Protein AF-A0A7C4APK2-F1 (afdb_monomer_lite)

Radius of gyration: 27.38 Å; chains: 1; bounding box: 69×58×38 Å

Secondary structure (DSSP, 8-state):
-EE-HHHHHHHHT-SS-GGGHHHHHHHHHHHHHHTT-SEE-HHHHHHHHHHHHHHH-HHHHHHHHHHHTTSSPPP---GGGS--TT--S------TTSS----HHHHHHHHHHHHTT-

Structure (mmCIF, N/CA/C/O backbone):
data_AF-A0A7C4APK2-F1
#
_entry.id   AF-A0A7C4APK2-F1
#
loop_
_atom_site.group_PDB
_atom_site.id
_atom_site.type_symbol
_atom_site.label_atom_id
_atom_site.label_alt_id
_atom_site.label_comp_id
_atom_site.label_asym_id
_atom_site.label_entity_id
_atom_site.label_seq_id
_atom_site.pdbx_PDB_ins_code
_atom_site.Cartn_x
_atom_site.Cartn_y
_atom_site.Cartn_z
_atom_site.occupancy
_atom_site.B_iso_or_equiv
_atom_site.auth_seq_id
_atom_site.auth_comp_id
_atom_site.auth_asym_id
_atom_site.auth_atom_id
_atom_site.pdbx_PDB_model_num
ATOM 1 N N . MET A 1 1 ? -10.366 -8.12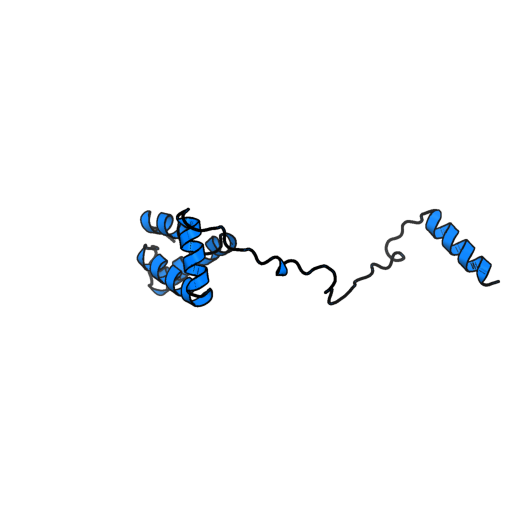3 12.603 1.00 90.19 1 MET A N 1
ATOM 2 C CA . MET A 1 1 ? -10.402 -6.678 12.307 1.00 90.19 1 MET A CA 1
ATOM 3 C C . MET A 1 1 ? -11.480 -6.484 11.262 1.00 90.19 1 MET A C 1
ATOM 5 O O . MET A 1 1 ? -11.471 -7.247 10.303 1.00 90.19 1 MET A O 1
ATOM 9 N N . VAL A 1 2 ? -12.424 -5.572 11.471 1.00 95.75 2 VAL A N 1
ATOM 10 C CA . VAL A 1 2 ? -13.505 -5.296 10.512 1.00 95.75 2 VAL A CA 1
ATOM 11 C C . VAL A 1 2 ? -13.007 -4.266 9.497 1.00 95.75 2 VAL A C 1
ATOM 13 O O . VAL A 1 2 ? -12.226 -3.387 9.852 1.00 95.75 2 VAL A O 1
ATOM 16 N N . TRP A 1 3 ? -13.405 -4.391 8.237 1.00 97.12 3 TRP A N 1
ATOM 17 C CA . TRP A 1 3 ? -13.035 -3.461 7.172 1.00 97.12 3 TRP A CA 1
ATOM 18 C C . TRP A 1 3 ? -14.285 -2.816 6.596 1.00 97.12 3 TRP A C 1
ATOM 20 O O . TRP A 1 3 ? -15.299 -3.488 6.400 1.00 97.12 3 TRP A O 1
ATOM 30 N N . ASP A 1 4 ? -14.201 -1.519 6.336 1.00 96.69 4 ASP A N 1
ATOM 31 C CA . ASP A 1 4 ? -15.265 -0.800 5.650 1.00 96.69 4 ASP A CA 1
ATOM 32 C C . ASP A 1 4 ? -15.199 -1.099 4.156 1.00 96.69 4 ASP A C 1
ATOM 34 O O . ASP A 1 4 ? -14.114 -1.276 3.601 1.00 96.69 4 ASP A O 1
ATOM 38 N N . THR A 1 5 ? -16.351 -1.152 3.488 1.00 94.50 5 THR A N 1
ATOM 39 C CA . THR A 1 5 ? -16.411 -1.465 2.053 1.00 94.50 5 THR A CA 1
ATOM 40 C C . THR A 1 5 ? -15.574 -0.482 1.228 1.00 94.50 5 THR A C 1
ATOM 42 O O . THR A 1 5 ? -14.833 -0.892 0.341 1.00 94.50 5 THR A O 1
ATOM 45 N N . ASP A 1 6 ? -15.598 0.804 1.585 1.00 94.31 6 ASP A N 1
ATOM 46 C CA . ASP A 1 6 ? -14.784 1.838 0.942 1.00 94.31 6 ASP A CA 1
ATOM 47 C C . ASP A 1 6 ? -13.279 1.698 1.249 1.00 94.31 6 ASP A C 1
ATOM 49 O O . ASP A 1 6 ? -12.440 2.069 0.427 1.00 94.31 6 ASP A O 1
ATOM 53 N N . ALA A 1 7 ? -12.916 1.141 2.407 1.00 94.94 7 ALA A N 1
ATOM 54 C CA . ALA A 1 7 ? -11.536 0.833 2.768 1.00 94.94 7 ALA A CA 1
ATOM 55 C C . ALA A 1 7 ? -10.994 -0.378 1.992 1.00 94.94 7 ALA A C 1
ATOM 57 O O . ALA A 1 7 ? -9.821 -0.383 1.616 1.00 94.94 7 ALA A O 1
ATOM 58 N N . GLU A 1 8 ? -11.827 -1.388 1.726 1.00 94.81 8 GLU A N 1
ATOM 59 C CA . GLU A 1 8 ? -11.445 -2.535 0.892 1.00 94.81 8 GLU A CA 1
ATOM 60 C C . GLU A 1 8 ? -11.218 -2.125 -0.566 1.00 94.81 8 GLU A C 1
ATOM 62 O O . GLU A 1 8 ? -10.197 -2.483 -1.156 1.00 94.81 8 GLU A O 1
ATOM 67 N N . GLU A 1 9 ? -12.112 -1.305 -1.121 1.00 93.94 9 GLU A N 1
ATOM 68 C CA . GLU A 1 9 ? -11.950 -0.737 -2.462 1.00 93.94 9 GLU A CA 1
ATOM 69 C C . GLU A 1 9 ? -10.690 0.138 -2.556 1.00 93.94 9 GLU A C 1
ATOM 71 O O . GLU A 1 9 ? -9.917 0.028 -3.511 1.00 93.94 9 GLU A O 1
ATOM 76 N N . ALA A 1 10 ? -10.432 0.965 -1.537 1.00 93.56 10 ALA A N 1
ATOM 77 C CA . ALA A 1 10 ? -9.238 1.804 -1.482 1.00 93.56 10 ALA A CA 1
ATOM 78 C C . ALA A 1 10 ? -7.938 0.990 -1.369 1.00 93.56 10 ALA A C 1
ATOM 80 O O . ALA A 1 10 ? -6.925 1.378 -1.949 1.00 93.56 10 ALA A O 1
ATOM 81 N N . LEU A 1 11 ? -7.948 -0.144 -0.658 1.00 94.06 11 LEU A N 1
ATOM 82 C CA . LEU A 1 11 ? -6.787 -1.033 -0.561 1.00 94.06 11 LEU A CA 1
ATOM 83 C C . LEU A 1 11 ? -6.407 -1.616 -1.927 1.00 94.06 11 LEU A C 1
ATOM 85 O O . LEU A 1 11 ? -5.223 -1.677 -2.253 1.00 94.06 11 LEU A O 1
ATOM 89 N N . ALA A 1 12 ? -7.396 -2.011 -2.733 1.00 91.00 12 ALA A N 1
ATOM 90 C CA . ALA A 1 12 ? -7.155 -2.564 -4.064 1.00 91.00 12 ALA A CA 1
ATOM 91 C C . ALA A 1 12 ? -6.486 -1.550 -5.011 1.00 91.00 12 ALA A C 1
ATOM 93 O O . ALA A 1 12 ? -5.716 -1.945 -5.884 1.00 91.00 12 ALA A O 1
ATOM 94 N N . GLN A 1 13 ? -6.747 -0.254 -4.809 1.00 91.50 13 GLN A N 1
ATOM 95 C CA . GLN A 1 13 ? -6.213 0.848 -5.617 1.00 91.50 13 GLN A CA 1
ATOM 96 C C . GLN A 1 13 ? -4.972 1.518 -5.015 1.00 91.50 13 GLN A C 1
ATOM 98 O O . GLN A 1 13 ? -4.490 2.522 -5.545 1.00 91.50 13 GLN A O 1
ATOM 103 N N . LEU A 1 14 ? -4.451 1.001 -3.902 1.00 93.06 14 LEU A N 1
ATOM 104 C CA . LEU A 1 14 ? -3.306 1.600 -3.232 1.00 93.06 14 LEU A CA 1
ATOM 105 C C . LEU A 1 14 ? -2.076 1.540 -4.166 1.00 93.06 14 LEU A C 1
ATOM 107 O O . LE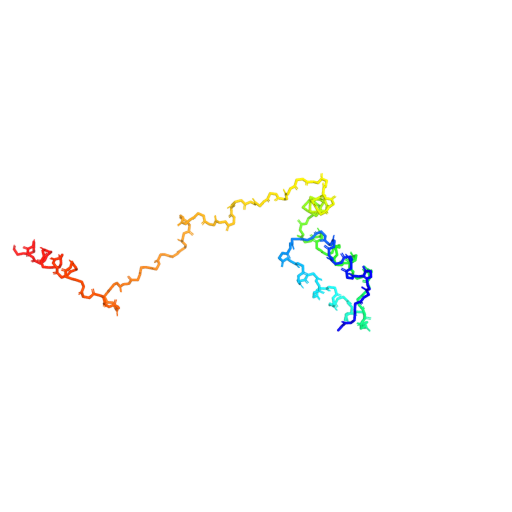U A 1 14 ? -1.767 0.453 -4.665 1.00 93.06 14 LEU A O 1
ATOM 111 N N . PRO A 1 15 ? -1.353 2.656 -4.407 1.00 90.69 15 PRO A N 1
ATOM 112 C CA . PRO A 1 15 ? -0.229 2.706 -5.346 1.00 90.69 15 PRO A CA 1
ATOM 113 C C . PRO A 1 15 ? 1.034 2.069 -4.754 1.00 90.69 15 PRO A C 1
ATOM 115 O O . PRO A 1 15 ? 2.037 2.735 -4.511 1.00 90.69 15 PRO A O 1
ATOM 118 N N . VAL A 1 16 ? 0.969 0.762 -4.512 1.00 89.69 16 VAL A N 1
ATOM 119 C CA . VAL A 1 16 ? 2.060 -0.091 -4.033 1.00 89.69 16 VAL A CA 1
ATOM 120 C C . VAL A 1 16 ? 2.271 -1.263 -4.989 1.00 89.69 16 VAL A C 1
ATOM 122 O O . VAL A 1 16 ? 1.329 -1.692 -5.658 1.00 89.69 16 VAL A O 1
ATOM 125 N N . PRO A 1 17 ? 3.486 -1.833 -5.043 1.00 85.81 17 PRO A N 1
ATOM 126 C CA . PRO A 1 17 ? 3.719 -3.081 -5.754 1.00 85.81 17 PRO A CA 1
ATOM 127 C C . PRO A 1 17 ? 2.771 -4.186 -5.271 1.00 85.81 17 PRO A C 1
ATOM 129 O O . PRO A 1 17 ? 2.507 -4.302 -4.074 1.00 85.81 17 PRO A O 1
ATOM 132 N N . LEU A 1 18 ? 2.307 -5.048 -6.182 1.00 84.00 18 LEU A N 1
ATOM 133 C CA . LEU A 1 18 ? 1.344 -6.117 -5.867 1.00 84.00 18 LEU A CA 1
ATOM 134 C C . LEU A 1 18 ? 1.825 -7.047 -4.742 1.00 84.00 18 LEU A C 1
ATOM 136 O O . LEU A 1 18 ? 1.051 -7.409 -3.859 1.00 84.00 18 LEU A O 1
ATOM 140 N N . ILE A 1 19 ? 3.124 -7.359 -4.718 1.00 85.56 19 ILE A N 1
ATOM 141 C CA . ILE A 1 19 ? 3.765 -8.170 -3.669 1.00 85.56 19 ILE A CA 1
ATOM 142 C C . ILE A 1 19 ? 3.637 -7.503 -2.287 1.00 85.56 19 ILE A C 1
ATOM 144 O O . ILE A 1 19 ? 3.606 -8.179 -1.260 1.00 85.56 19 ILE A O 1
ATOM 148 N N . MET A 1 20 ? 3.527 -6.173 -2.246 1.00 87.56 20 MET A N 1
ATOM 149 C CA . MET A 1 20 ? 3.420 -5.397 -1.014 1.00 87.56 20 MET A CA 1
ATOM 150 C C . MET A 1 20 ? 1.980 -5.226 -0.510 1.00 87.56 20 MET A C 1
ATOM 152 O O . MET A 1 20 ? 1.808 -4.818 0.639 1.00 87.56 20 MET A O 1
ATOM 156 N N . GLN A 1 21 ? 0.944 -5.559 -1.292 1.00 89.31 21 GLN A N 1
ATOM 157 C CA . GLN A 1 21 ? -0.451 -5.374 -0.864 1.00 89.31 21 GLN A CA 1
ATOM 158 C C . GLN A 1 21 ? -0.813 -6.085 0.456 1.00 89.31 21 GLN A C 1
ATOM 160 O O . GLN A 1 21 ? -1.428 -5.443 1.314 1.00 89.31 21 GLN A O 1
ATOM 165 N N . PRO A 1 22 ? -0.407 -7.349 0.706 1.00 93.31 22 PRO A N 1
ATOM 166 C CA . PRO A 1 22 ? -0.667 -7.998 1.993 1.00 93.31 22 PRO A CA 1
ATOM 167 C C . PRO A 1 22 ? -0.036 -7.246 3.172 1.00 93.31 22 PRO A C 1
ATOM 169 O O . PRO A 1 22 ? -0.636 -7.133 4.242 1.00 93.31 22 PRO A O 1
ATOM 172 N N . TYR A 1 23 ? 1.151 -6.671 2.970 1.00 94.75 23 TYR A N 1
ATOM 173 C CA . TYR A 1 23 ? 1.837 -5.874 3.986 1.00 94.75 23 TYR A CA 1
ATOM 174 C C . TYR A 1 23 ? 1.139 -4.534 4.220 1.00 94.75 23 TYR A C 1
ATOM 176 O O . TYR A 1 23 ? 0.976 -4.127 5.371 1.00 94.75 23 TYR A O 1
ATOM 184 N N . ALA A 1 24 ? 0.661 -3.886 3.155 1.00 94.81 24 ALA A N 1
ATOM 185 C CA . ALA A 1 24 ? -0.118 -2.659 3.261 1.00 94.81 24 ALA A CA 1
ATOM 186 C C . ALA A 1 24 ? -1.423 -2.888 4.038 1.00 94.81 24 ALA A C 1
ATOM 188 O O . ALA A 1 24 ? -1.775 -2.081 4.900 1.00 94.81 24 ALA A O 1
ATOM 189 N N . ARG A 1 25 ? -2.084 -4.037 3.831 1.00 96.62 25 ARG A N 1
ATOM 190 C CA . ARG A 1 25 ? -3.246 -4.452 4.630 1.00 96.62 25 ARG A CA 1
ATOM 191 C C . ARG A 1 25 ? -2.899 -4.542 6.117 1.00 96.62 25 ARG A C 1
ATOM 193 O O . ARG A 1 25 ? -3.569 -3.928 6.941 1.00 96.62 25 ARG A O 1
ATOM 200 N N . ILE A 1 26 ? -1.828 -5.259 6.465 1.00 97.00 26 ILE A N 1
ATOM 201 C CA . ILE A 1 26 ? -1.370 -5.402 7.860 1.00 97.00 26 ILE A CA 1
ATOM 202 C C . ILE A 1 26 ? -1.027 -4.036 8.471 1.00 97.00 26 ILE A C 1
ATOM 204 O O . ILE A 1 26 ? -1.311 -3.793 9.647 1.00 97.00 26 ILE A O 1
ATOM 208 N N . TYR A 1 27 ? -0.433 -3.132 7.691 1.00 97.12 27 TYR A N 1
ATOM 209 C CA . TYR A 1 27 ? -0.096 -1.788 8.146 1.00 97.12 27 TYR A CA 1
ATOM 210 C C . TYR A 1 27 ? -1.343 -0.939 8.433 1.00 97.12 27 TYR A C 1
ATOM 212 O O . TYR A 1 27 ? -1.415 -0.310 9.489 1.00 97.12 27 TYR A O 1
ATOM 220 N N . ALA A 1 28 ? -2.363 -0.992 7.575 1.00 97.31 28 ALA A N 1
ATOM 221 C CA . ALA A 1 28 ? -3.647 -0.339 7.829 1.00 97.31 28 ALA A CA 1
ATOM 222 C C . ALA A 1 28 ? -4.312 -0.874 9.113 1.00 97.31 28 ALA A C 1
ATOM 224 O O . ALA A 1 28 ? -4.763 -0.100 9.959 1.00 97.31 28 ALA A O 1
ATOM 225 N N . GLU A 1 29 ? -4.275 -2.191 9.340 1.00 97.75 29 GLU A N 1
ATOM 226 C CA . GLU A 1 29 ? -4.749 -2.773 10.602 1.00 97.75 29 GLU A CA 1
ATOM 227 C C . GLU A 1 29 ? -3.916 -2.328 11.808 1.00 97.75 29 GLU A C 1
ATOM 229 O O . GLU A 1 29 ? -4.451 -2.146 12.902 1.00 97.75 29 GLU A O 1
ATOM 234 N N . LYS A 1 30 ? -2.601 -2.143 11.642 1.00 97.38 30 LYS A N 1
ATOM 235 C CA . LYS A 1 30 ? -1.727 -1.610 12.694 1.00 97.38 30 LYS A CA 1
ATOM 236 C C . LYS A 1 30 ? -2.135 -0.185 13.074 1.00 97.38 30 LYS A C 1
ATOM 238 O O . LYS A 1 30 ? -2.177 0.114 14.267 1.00 97.38 30 LYS A O 1
ATOM 243 N N . ILE A 1 31 ? -2.473 0.664 12.101 1.00 97.06 31 ILE A N 1
ATOM 244 C CA . ILE A 1 31 ? -2.997 2.016 12.353 1.00 97.06 31 ILE A CA 1
ATOM 245 C C . ILE A 1 31 ? -4.323 1.937 13.121 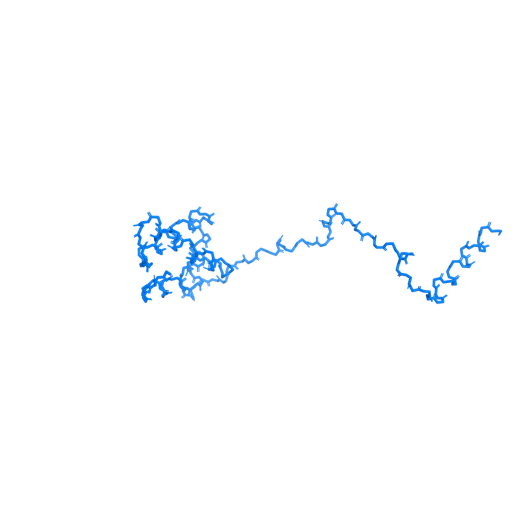1.00 97.06 31 ILE A C 1
ATOM 247 O O . ILE A 1 31 ? -4.474 2.624 14.134 1.00 97.06 31 ILE A O 1
ATOM 251 N N . ALA A 1 32 ? -5.245 1.059 12.712 1.00 97.44 32 ALA A N 1
ATOM 252 C CA . ALA A 1 32 ? -6.519 0.854 13.409 1.00 97.44 32 ALA A CA 1
ATOM 253 C C . ALA A 1 32 ? -6.308 0.463 14.880 1.00 97.44 32 ALA A C 1
ATOM 255 O O . ALA A 1 32 ? -6.837 1.111 15.787 1.00 97.44 32 ALA A O 1
ATOM 256 N N . ARG A 1 33 ? -5.435 -0.524 15.133 1.00 97.31 33 ARG A N 1
ATOM 257 C CA . ARG A 1 33 ? -5.068 -0.961 16.492 1.00 97.31 33 ARG A CA 1
ATOM 258 C C . ARG A 1 33 ? -4.435 0.166 17.304 1.00 97.31 33 ARG A C 1
ATOM 260 O O . ARG A 1 33 ? -4.779 0.335 18.470 1.00 97.31 33 ARG A O 1
ATOM 267 N N . HIS A 1 34 ? -3.550 0.960 16.699 1.00 96.75 34 HIS A N 1
ATOM 268 C CA . HIS A 1 34 ? -2.931 2.112 17.361 1.00 96.75 34 HIS A CA 1
ATOM 269 C C . HIS A 1 34 ? -3.972 3.164 17.778 1.00 96.75 34 HIS A C 1
ATOM 271 O O . HIS A 1 34 ? -3.855 3.779 18.835 1.00 96.75 34 HIS A O 1
ATOM 277 N N . ARG A 1 35 ? -5.038 3.319 16.988 1.00 95.69 35 ARG A N 1
ATOM 278 C CA . ARG A 1 35 ? -6.186 4.187 17.289 1.00 95.69 35 ARG A CA 1
ATOM 279 C C . ARG A 1 35 ? -7.215 3.553 18.223 1.00 95.69 35 ARG A C 1
ATOM 281 O O . ARG A 1 35 ? -8.234 4.179 18.496 1.00 95.69 35 ARG A O 1
ATOM 288 N N . LYS A 1 36 ? -6.964 2.336 18.721 1.00 96.69 36 LYS A N 1
ATOM 289 C CA . LYS A 1 36 ? -7.916 1.539 19.512 1.00 96.69 36 LYS A CA 1
ATOM 290 C C . LYS A 1 36 ? -9.253 1.327 18.786 1.00 96.69 36 LYS A C 1
ATOM 292 O O . LYS A 1 36 ? -10.292 1.227 19.429 1.00 96.69 36 LYS A O 1
ATOM 297 N N . SER A 1 37 ? -9.213 1.271 17.457 1.00 95.56 37 SER A N 1
ATOM 298 C CA . SER A 1 37 ? -10.362 0.955 16.616 1.00 95.56 37 SER A CA 1
ATOM 299 C C . SER A 1 37 ? -10.301 -0.504 16.171 1.00 95.56 37 SER A C 1
ATOM 301 O O . SER A 1 37 ? -9.229 -1.048 15.897 1.00 95.56 37 SER A O 1
ATOM 303 N N . ASP A 1 38 ? -11.465 -1.137 16.110 1.00 95.62 38 ASP A N 1
ATOM 304 C CA . ASP A 1 38 ? -11.689 -2.478 15.576 1.00 95.62 38 ASP A CA 1
ATOM 305 C C . ASP A 1 38 ? -12.108 -2.471 14.093 1.00 95.62 38 ASP A C 1
ATOM 307 O O . ASP A 1 38 ? -12.264 -3.546 13.498 1.00 95.62 38 ASP A O 1
ATOM 311 N N . ARG A 1 39 ? -12.246 -1.274 13.501 1.00 97.12 39 ARG A N 1
ATOM 312 C CA . ARG A 1 39 ? -12.567 -1.035 12.092 1.00 97.12 39 ARG A CA 1
ATOM 313 C C . ARG A 1 39 ? -11.434 -0.320 11.368 1.00 97.12 39 ARG A C 1
ATOM 315 O O . ARG A 1 39 ? -10.880 0.659 11.862 1.00 97.12 39 ARG A O 1
ATOM 322 N N . VAL A 1 40 ? -11.130 -0.789 10.164 1.00 97.25 40 VAL A N 1
ATOM 323 C CA . VAL A 1 40 ? -10.270 -0.083 9.214 1.00 97.25 40 VAL A CA 1
ATOM 324 C C . VAL A 1 40 ? -11.145 0.796 8.333 1.00 97.25 40 VAL A C 1
ATOM 326 O O . VAL A 1 40 ? -11.994 0.292 7.600 1.00 97.25 40 VAL A O 1
ATOM 329 N N . THR A 1 41 ? -10.914 2.103 8.407 1.00 97.19 41 THR A N 1
ATOM 330 C CA . THR A 1 41 ? -11.618 3.114 7.611 1.00 97.19 41 THR A CA 1
ATOM 331 C C . THR A 1 41 ? -10.738 3.606 6.469 1.00 97.19 41 THR A C 1
ATOM 333 O O . THR A 1 41 ? -9.508 3.494 6.516 1.00 97.19 41 THR A O 1
ATOM 336 N N . ARG A 1 42 ? -11.344 4.240 5.461 1.00 96.00 42 ARG A N 1
ATOM 337 C CA . ARG A 1 42 ? -10.617 4.851 4.339 1.00 96.00 42 ARG A CA 1
ATOM 338 C C . ARG A 1 42 ? -9.528 5.841 4.767 1.00 96.00 42 ARG A C 1
ATOM 340 O O . ARG A 1 42 ? -8.487 5.919 4.122 1.00 96.00 42 ARG A O 1
ATOM 347 N N . GLU A 1 43 ? -9.713 6.562 5.870 1.00 96.12 43 GLU A N 1
ATOM 348 C CA . GLU A 1 43 ? -8.696 7.481 6.404 1.00 96.12 43 GLU A CA 1
ATOM 349 C C . GLU A 1 43 ? -7.387 6.761 6.762 1.00 96.12 43 GLU A C 1
ATOM 351 O O . GLU A 1 43 ? -6.294 7.265 6.501 1.00 96.12 43 GLU A O 1
ATOM 356 N N . MET A 1 44 ? -7.483 5.544 7.297 1.00 96.88 44 MET A N 1
ATOM 357 C CA . MET A 1 44 ? -6.312 4.733 7.638 1.00 96.88 44 MET A CA 1
ATOM 358 C C . MET A 1 44 ? -5.583 4.239 6.383 1.00 96.88 44 MET A C 1
ATOM 360 O O . MET A 1 44 ? -4.363 4.065 6.404 1.00 96.88 44 MET A O 1
ATOM 364 N N . LEU A 1 45 ? -6.300 4.069 5.267 1.00 96.31 45 LEU A N 1
ATOM 365 C CA . LEU A 1 45 ? -5.700 3.769 3.966 1.00 96.31 45 LEU A CA 1
ATOM 366 C C . LEU A 1 45 ? -4.979 4.993 3.396 1.00 96.31 45 LEU A C 1
ATOM 368 O O . LEU A 1 45 ? -3.882 4.839 2.872 1.00 96.31 45 LEU A O 1
ATOM 372 N N . VAL A 1 46 ? -5.513 6.204 3.578 1.00 95.19 46 VAL A N 1
ATOM 373 C CA . VAL A 1 46 ? -4.819 7.451 3.196 1.00 95.19 46 VAL A CA 1
ATOM 374 C C . VAL A 1 46 ? -3.503 7.609 3.966 1.00 95.19 46 VAL A C 1
ATOM 376 O O . VAL A 1 46 ? -2.490 8.036 3.413 1.00 95.19 46 VAL A O 1
ATOM 379 N N . GLU A 1 47 ? -3.481 7.247 5.246 1.00 96.06 47 GLU A N 1
ATOM 380 C CA . GLU A 1 47 ? -2.244 7.229 6.039 1.00 96.06 47 GLU A CA 1
ATOM 381 C C . GLU A 1 47 ? -1.278 6.132 5.613 1.00 96.06 47 GLU A C 1
ATOM 383 O O . GLU A 1 47 ? -0.070 6.368 5.550 1.00 96.06 47 GLU A O 1
ATOM 388 N N . THR A 1 48 ? -1.805 4.959 5.270 1.00 95.44 48 THR A N 1
ATOM 389 C CA . THR A 1 48 ? -1.010 3.870 4.702 1.00 95.44 48 THR A CA 1
ATOM 390 C C . THR A 1 48 ? -0.355 4.323 3.398 1.00 95.44 48 THR A C 1
ATOM 392 O O . THR A 1 48 ? 0.858 4.212 3.256 1.00 95.44 48 THR A O 1
ATOM 395 N N . GLU A 1 49 ? -1.114 4.926 2.482 1.00 94.25 49 GLU A N 1
ATOM 396 C CA . GLU A 1 49 ? -0.598 5.464 1.221 1.00 94.25 49 GLU A CA 1
ATOM 397 C C . GLU A 1 49 ? 0.512 6.491 1.460 1.00 94.25 49 GLU A C 1
ATOM 399 O O . GLU A 1 49 ? 1.567 6.396 0.840 1.00 94.25 49 GLU A O 1
ATOM 404 N N . LYS A 1 50 ? 0.331 7.431 2.397 1.00 94.56 50 LYS A N 1
ATOM 405 C CA . LYS A 1 50 ? 1.371 8.415 2.744 1.00 94.56 50 LYS A CA 1
ATOM 406 C C . LYS A 1 50 ? 2.653 7.754 3.249 1.00 94.56 50 LYS A C 1
ATOM 408 O O . LYS A 1 50 ? 3.739 8.154 2.833 1.00 94.56 50 LYS A O 1
ATOM 413 N N . ALA A 1 51 ? 2.539 6.750 4.118 1.00 93.88 51 ALA A N 1
ATOM 414 C CA . ALA A 1 51 ? 3.693 6.030 4.647 1.00 93.88 51 ALA A CA 1
ATOM 415 C C . ALA A 1 51 ? 4.456 5.291 3.536 1.00 93.88 51 ALA A C 1
ATOM 417 O O . ALA A 1 51 ? 5.681 5.374 3.456 1.00 93.88 51 ALA A O 1
ATOM 418 N N . TYR A 1 52 ? 3.733 4.622 2.636 1.00 91.75 52 TYR A N 1
ATOM 419 C CA . TYR A 1 52 ? 4.334 3.929 1.499 1.00 91.75 52 TYR A CA 1
ATOM 420 C C . TYR A 1 52 ? 4.911 4.895 0.460 1.00 91.75 52 TYR A C 1
ATOM 422 O O . TYR A 1 52 ? 5.990 4.639 -0.068 1.00 91.75 52 TYR A O 1
ATOM 430 N N . ALA A 1 53 ? 4.264 6.036 0.222 1.00 90.69 53 ALA A N 1
ATOM 431 C CA . ALA A 1 53 ? 4.782 7.078 -0.657 1.00 90.69 53 ALA A CA 1
ATOM 432 C C . ALA A 1 53 ? 6.090 7.679 -0.125 1.00 90.69 53 ALA A C 1
ATOM 434 O O . ALA A 1 53 ? 7.013 7.948 -0.893 1.00 90.69 53 ALA A O 1
ATOM 435 N N . GLN A 1 54 ? 6.194 7.854 1.195 1.00 91.38 54 GLN A N 1
ATOM 436 C CA . GLN A 1 54 ? 7.431 8.281 1.843 1.00 91.38 54 GLN A CA 1
ATOM 437 C C . GLN A 1 54 ? 8.527 7.211 1.744 1.00 91.38 54 GLN A C 1
ATOM 439 O O . GLN A 1 54 ? 9.691 7.554 1.558 1.00 91.38 54 GLN A O 1
ATOM 444 N N . PHE A 1 55 ? 8.162 5.931 1.849 1.00 88.12 55 PHE A N 1
ATOM 445 C CA . PHE A 1 55 ? 9.098 4.811 1.758 1.00 88.12 55 PHE A CA 1
ATOM 446 C C . PHE A 1 55 ? 9.647 4.597 0.338 1.00 88.12 55 PHE A C 1
ATOM 448 O O . PHE A 1 55 ? 10.850 4.439 0.167 1.00 88.12 55 PHE A O 1
ATOM 455 N N . MET A 1 56 ? 8.782 4.602 -0.680 1.00 87.50 56 MET A N 1
ATOM 456 C CA . MET A 1 56 ? 9.162 4.327 -2.076 1.00 87.50 56 MET A CA 1
ATOM 457 C C . MET A 1 56 ? 9.640 5.569 -2.833 1.00 87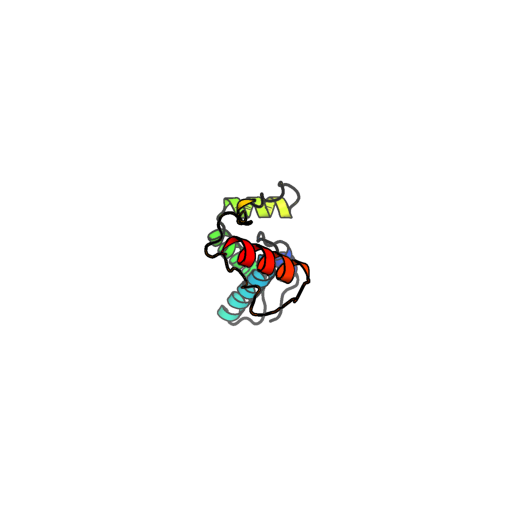.50 56 MET A C 1
ATOM 459 O O . MET A 1 56 ? 10.271 5.456 -3.882 1.00 87.50 56 MET A O 1
ATOM 463 N N . GLY A 1 57 ? 9.310 6.757 -2.331 1.00 87.75 57 GLY A N 1
ATOM 464 C CA . GLY A 1 57 ? 9.529 8.017 -3.022 1.00 87.75 57 GLY A CA 1
ATOM 465 C C . GLY A 1 57 ? 8.348 8.424 -3.906 1.00 87.75 57 GLY A C 1
ATOM 466 O O . GLY A 1 57 ? 7.576 7.609 -4.426 1.00 87.75 57 GLY A O 1
ATOM 467 N N . ARG A 1 58 ? 8.212 9.741 -4.083 1.00 85.69 58 ARG A N 1
ATOM 468 C CA . ARG A 1 58 ? 7.082 10.363 -4.781 1.00 85.69 58 ARG A CA 1
ATOM 469 C C . ARG A 1 58 ? 6.984 9.938 -6.246 1.00 85.69 58 ARG A C 1
ATOM 471 O O . ARG A 1 58 ? 5.897 9.600 -6.698 1.00 85.69 58 ARG A O 1
ATOM 478 N N . GLU A 1 59 ? 8.110 9.905 -6.952 1.00 85.31 59 GLU A N 1
ATOM 479 C CA . GLU A 1 59 ? 8.161 9.580 -8.381 1.00 85.31 59 GLU A CA 1
ATOM 480 C C . GLU A 1 59 ? 7.636 8.165 -8.672 1.00 85.31 59 GLU A C 1
ATOM 482 O O . GLU A 1 59 ? 6.722 7.989 -9.476 1.00 85.31 59 GLU A O 1
ATOM 487 N N . LYS A 1 60 ? 8.146 7.152 -7.961 1.00 83.69 60 LYS A N 1
ATOM 488 C CA . LYS A 1 60 ? 7.716 5.754 -8.128 1.00 83.69 60 LYS A CA 1
ATOM 489 C C . LYS A 1 60 ? 6.250 5.554 -7.743 1.00 83.69 60 LYS A C 1
ATOM 491 O O . LYS A 1 60 ? 5.533 4.804 -8.402 1.00 83.69 60 LYS A O 1
ATOM 496 N N . THR A 1 61 ? 5.784 6.265 -6.719 1.00 87.19 61 THR A N 1
ATOM 497 C CA . THR A 1 61 ? 4.374 6.235 -6.304 1.00 87.19 61 THR A CA 1
ATOM 498 C C . THR A 1 61 ? 3.458 6.825 -7.379 1.00 87.19 61 THR A C 1
ATOM 500 O O . THR A 1 61 ? 2.395 6.275 -7.657 1.00 87.19 61 THR A O 1
ATOM 503 N N . GLU A 1 62 ? 3.861 7.926 -8.018 1.00 87.69 62 GLU A N 1
ATOM 504 C CA . GLU A 1 62 ? 3.114 8.537 -9.124 1.00 87.69 62 GLU A CA 1
ATOM 505 C C . GLU A 1 62 ? 3.102 7.636 -10.371 1.00 87.69 62 GLU A C 1
ATOM 507 O O . GLU A 1 62 ? 2.045 7.475 -10.983 1.00 87.69 62 GLU A O 1
ATOM 512 N N . GLN A 1 63 ? 4.219 6.971 -10.693 1.00 85.94 63 GLN A N 1
ATOM 513 C CA . GLN A 1 63 ? 4.284 5.966 -11.765 1.00 85.94 63 GLN A CA 1
ATOM 514 C C . GLN A 1 63 ? 3.325 4.794 -11.505 1.00 85.94 63 GLN A C 1
ATOM 516 O O . GLN A 1 63 ? 2.541 4.431 -12.382 1.00 85.94 63 GLN A O 1
ATOM 521 N N . LEU A 1 64 ? 3.324 4.239 -10.287 1.00 86.75 64 LEU A N 1
ATOM 522 C CA . LEU A 1 64 ? 2.400 3.170 -9.890 1.00 86.75 64 LEU A CA 1
ATOM 523 C C . LEU A 1 64 ? 0.940 3.622 -9.950 1.00 86.75 64 LEU A C 1
ATOM 525 O O . LEU A 1 64 ? 0.085 2.875 -10.420 1.00 86.75 64 LEU A O 1
ATOM 529 N N . ARG A 1 65 ? 0.647 4.856 -9.527 1.00 87.88 65 ARG A N 1
ATOM 530 C CA . ARG A 1 65 ? -0.704 5.423 -9.611 1.00 87.88 65 ARG A CA 1
ATOM 531 C C . ARG A 1 65 ? -1.172 5.550 -11.064 1.00 87.88 65 ARG A C 1
ATOM 533 O O . ARG A 1 65 ? -2.309 5.194 -11.361 1.00 87.88 65 ARG A O 1
ATOM 540 N N . ALA A 1 66 ? -0.309 6.018 -11.965 1.00 86.00 66 ALA A N 1
ATOM 541 C CA . ALA A 1 66 ? -0.621 6.116 -13.391 1.00 86.00 66 ALA A CA 1
ATOM 542 C C . ALA A 1 66 ? -0.839 4.733 -14.027 1.00 86.00 66 ALA A C 1
ATOM 544 O O . ALA A 1 66 ? -1.762 4.552 -14.821 1.00 86.00 66 ALA A O 1
ATOM 545 N N . PHE A 1 67 ? -0.035 3.742 -13.639 1.00 85.25 67 PHE A N 1
ATOM 546 C CA . PHE A 1 67 ? -0.196 2.363 -14.091 1.00 85.25 67 PHE A CA 1
ATOM 547 C C . PHE A 1 67 ? -1.529 1.751 -13.635 1.00 85.25 67 PHE A C 1
ATOM 549 O O . PHE A 1 67 ? -2.269 1.220 -14.460 1.00 85.25 67 PHE A O 1
ATOM 556 N N . LEU A 1 68 ? -1.883 1.884 -12.351 1.00 84.38 68 LEU A N 1
ATOM 557 C CA . LEU A 1 68 ? -3.163 1.396 -11.817 1.00 84.38 68 LEU A CA 1
ATOM 558 C C . LEU A 1 68 ? -4.376 2.093 -12.455 1.00 84.38 68 LEU A C 1
ATOM 560 O O . LEU A 1 68 ? -5.423 1.474 -12.618 1.00 84.38 68 LEU A O 1
ATOM 564 N N . ALA A 1 69 ? -4.232 3.361 -12.849 1.00 85.50 69 ALA A N 1
ATOM 565 C CA . ALA A 1 69 ? -5.257 4.110 -13.575 1.00 85.50 69 ALA A CA 1
ATOM 566 C C . ALA A 1 69 ? -5.329 3.773 -15.080 1.00 85.50 69 ALA A C 1
ATOM 568 O O . ALA A 1 69 ? -6.185 4.313 -15.781 1.00 85.50 69 ALA A O 1
ATOM 569 N N . GLY A 1 70 ? -4.435 2.922 -15.597 1.00 83.00 70 GLY A N 1
ATOM 570 C CA . GLY A 1 70 ? -4.368 2.561 -17.016 1.00 83.00 70 GLY A CA 1
ATOM 571 C C . GLY A 1 70 ? -3.850 3.674 -17.936 1.00 83.00 70 GLY A C 1
ATOM 572 O O . GLY A 1 70 ? -4.005 3.579 -19.150 1.00 83.00 70 GLY A O 1
ATOM 573 N N . THR A 1 71 ? -3.256 4.735 -17.382 1.00 80.06 71 THR A N 1
ATOM 574 C CA . THR A 1 71 ? -2.758 5.902 -18.134 1.00 80.06 71 THR A CA 1
ATOM 575 C C . THR A 1 71 ? -1.236 5.944 -18.256 1.00 80.06 71 THR A C 1
ATOM 577 O O . THR A 1 71 ? -0.712 6.703 -19.071 1.00 80.06 71 THR A O 1
ATOM 580 N N . GLY A 1 72 ? -0.520 5.145 -17.461 1.00 73.31 72 GLY A N 1
ATOM 581 C CA . GLY A 1 72 ? 0.939 5.081 -17.437 1.00 73.31 72 GLY A CA 1
ATOM 582 C C . GLY A 1 72 ? 1.502 3.770 -17.994 1.00 73.31 72 GLY A C 1
ATOM 583 O O . GLY A 1 72 ? 0.822 2.741 -17.956 1.00 73.31 72 GLY A O 1
ATOM 584 N N . PRO A 1 73 ? 2.755 3.780 -18.486 1.00 73.94 73 PRO A N 1
ATOM 585 C CA . PRO A 1 73 ? 3.454 2.550 -18.831 1.00 73.94 73 PRO A CA 1
ATOM 586 C C . PRO A 1 73 ? 3.624 1.666 -17.581 1.00 73.94 73 PRO A C 1
ATOM 588 O O . PRO A 1 73 ? 3.680 2.193 -16.464 1.00 73.94 7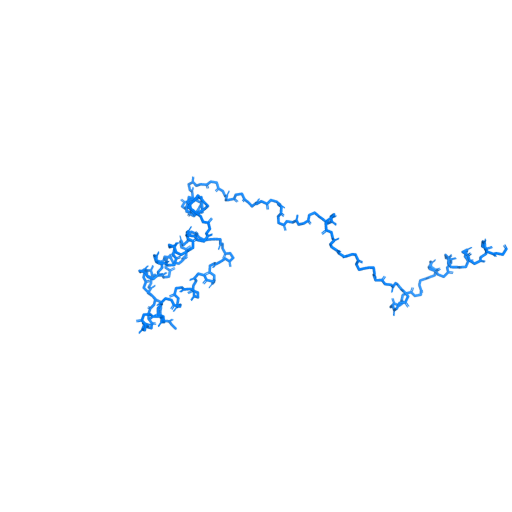3 PRO A O 1
ATOM 591 N N . PRO A 1 74 ? 3.716 0.332 -17.741 1.00 67.00 74 PRO A N 1
ATOM 592 C CA . PRO A 1 74 ? 4.082 -0.543 -16.637 1.00 67.00 74 PRO A CA 1
ATOM 593 C C . PRO A 1 74 ? 5.389 -0.054 -16.000 1.00 67.00 74 PRO A C 1
ATOM 595 O O . PRO A 1 74 ? 6.297 0.350 -16.735 1.00 67.00 74 PRO A O 1
ATOM 598 N N . PRO A 1 75 ? 5.498 -0.060 -14.657 1.00 66.44 75 PRO A N 1
ATOM 599 C CA . PRO A 1 75 ? 6.741 0.296 -13.993 1.00 66.44 75 PRO A CA 1
ATOM 600 C C . PRO A 1 75 ? 7.862 -0.563 -14.572 1.00 66.44 75 PRO A C 1
ATOM 602 O O . PRO A 1 75 ? 7.705 -1.782 -14.668 1.00 66.44 75 PRO A O 1
ATOM 605 N N . ALA A 1 76 ? 8.972 0.063 -14.960 1.00 64.12 76 ALA A N 1
ATOM 606 C CA . ALA A 1 76 ? 10.152 -0.683 -15.363 1.00 64.12 76 ALA A CA 1
ATOM 607 C C . ALA A 1 76 ? 10.588 -1.544 -14.169 1.00 64.12 76 ALA A C 1
ATOM 609 O O . ALA A 1 76 ? 10.982 -1.018 -13.125 1.00 64.12 76 ALA A O 1
ATOM 610 N N . LEU A 1 77 ? 10.444 -2.862 -14.305 1.00 55.59 77 LEU A N 1
ATOM 611 C CA . LEU A 1 77 ? 11.165 -3.805 -13.466 1.00 55.59 77 LEU A CA 1
ATOM 612 C C . LEU A 1 77 ? 12.624 -3.651 -13.880 1.00 55.59 77 LEU A C 1
ATOM 614 O O . LEU A 1 77 ? 12.943 -3.850 -15.049 1.00 55.59 77 LEU A O 1
ATOM 618 N N . GLU A 1 78 ? 13.487 -3.207 -12.971 1.00 52.25 78 GLU A N 1
ATOM 619 C CA . GLU A 1 78 ? 14.913 -3.238 -13.272 1.00 52.25 78 GLU A CA 1
ATOM 620 C C . GLU A 1 78 ? 15.328 -4.704 -13.397 1.00 52.25 78 GLU A C 1
ATOM 622 O O . GLU A 1 78 ? 15.128 -5.494 -12.471 1.00 52.25 78 GLU A O 1
ATOM 627 N N . ASP A 1 79 ? 15.888 -5.064 -14.553 1.00 50.62 79 ASP A N 1
ATOM 628 C CA . ASP A 1 79 ? 16.410 -6.409 -14.826 1.00 50.62 79 ASP A CA 1
ATOM 629 C C . ASP A 1 79 ? 17.520 -6.812 -13.829 1.00 50.62 79 ASP A C 1
ATOM 631 O O . ASP A 1 79 ? 17.850 -7.988 -13.692 1.00 50.62 79 ASP A O 1
ATOM 635 N N . GLU A 1 80 ? 18.066 -5.855 -13.072 1.00 46.16 80 GLU A N 1
ATOM 636 C CA . GLU A 1 80 ? 19.198 -6.034 -12.156 1.00 46.16 80 GLU A CA 1
ATOM 637 C C . GLU A 1 80 ? 18.864 -6.721 -10.817 1.00 46.16 80 GLU A C 1
ATOM 639 O O . GLU A 1 80 ? 19.754 -6.937 -9.996 1.00 46.16 80 GLU A O 1
ATOM 644 N N . LEU A 1 81 ? 17.610 -7.123 -10.576 1.00 45.56 81 LEU A N 1
ATOM 645 C CA . LEU A 1 81 ? 17.279 -8.004 -9.441 1.00 45.56 81 LEU A CA 1
ATOM 646 C C . LEU A 1 81 ? 17.506 -9.490 -9.739 1.00 45.56 81 LEU A C 1
ATOM 648 O O . LEU A 1 81 ? 17.523 -10.310 -8.817 1.00 45.56 81 LEU A O 1
ATOM 652 N N . PHE A 1 82 ? 17.730 -9.842 -11.003 1.00 43.94 82 PHE A N 1
ATOM 653 C CA . PHE A 1 82 ? 18.351 -11.108 -11.341 1.00 43.94 82 PHE A CA 1
ATOM 654 C C . PHE A 1 82 ? 19.848 -10.873 -11.261 1.00 43.94 82 PHE A C 1
ATOM 656 O O . PHE A 1 82 ? 20.446 -10.285 -12.159 1.00 43.94 82 PHE A O 1
ATOM 663 N N . PHE A 1 83 ? 20.464 -11.315 -10.166 1.00 47.03 83 PHE A N 1
ATOM 664 C CA . PHE A 1 83 ? 21.898 -11.545 -10.169 1.00 47.03 83 PHE A CA 1
ATOM 665 C C . PHE A 1 83 ? 22.184 -12.371 -11.422 1.00 47.03 83 PHE A C 1
ATOM 667 O O . PHE A 1 83 ? 21.815 -13.541 -11.485 1.00 47.03 83 PHE A O 1
ATOM 674 N N . THR A 1 84 ? 22.791 -11.771 -12.449 1.00 44.56 84 THR A N 1
ATOM 675 C CA . THR A 1 84 ? 23.500 -12.569 -13.442 1.00 44.56 84 THR A CA 1
ATOM 676 C C . THR A 1 84 ? 24.368 -13.508 -12.622 1.00 44.56 84 THR A C 1
ATOM 678 O O . THR A 1 84 ? 25.118 -13.017 -11.771 1.00 44.56 84 THR A O 1
ATOM 681 N N . ASP A 1 85 ? 24.246 -14.817 -12.842 1.00 50.28 85 ASP A N 1
ATOM 682 C CA . ASP A 1 85 ? 24.936 -15.903 -12.121 1.00 50.28 85 ASP A CA 1
ATOM 683 C C . ASP A 1 85 ? 26.475 -15.747 -12.046 1.00 50.28 85 ASP A C 1
ATOM 685 O O . ASP A 1 85 ? 27.180 -16.600 -11.526 1.00 50.28 85 ASP A O 1
ATOM 689 N N . ASN A 1 86 ? 27.025 -14.641 -12.541 1.00 50.62 86 ASN A N 1
ATOM 690 C CA . ASN A 1 86 ? 28.417 -14.241 -12.458 1.00 50.62 86 ASN A CA 1
ATOM 691 C C . ASN A 1 86 ? 28.826 -13.635 -11.101 1.00 50.62 86 ASN A C 1
ATOM 693 O O . ASN A 1 86 ? 30.022 -13.526 -10.853 1.00 50.62 86 ASN A O 1
ATOM 697 N N . ASN A 1 87 ? 27.889 -13.260 -10.218 1.00 50.25 87 ASN A N 1
ATOM 698 C CA . ASN A 1 87 ? 28.197 -12.737 -8.873 1.00 50.25 87 ASN A CA 1
ATOM 699 C C . ASN A 1 87 ? 27.803 -13.721 -7.760 1.00 50.25 87 ASN A C 1
ATOM 701 O O . ASN A 1 87 ? 27.140 -13.366 -6.784 1.00 50.25 87 ASN A O 1
ATOM 705 N N . VAL A 1 88 ? 28.216 -14.980 -7.894 1.00 51.41 88 VAL A N 1
ATOM 706 C CA . VAL A 1 88 ? 28.078 -15.959 -6.812 1.00 51.41 88 VAL A CA 1
ATOM 707 C C . VAL A 1 88 ? 29.094 -15.625 -5.714 1.00 51.41 88 VAL A C 1
ATOM 709 O O . VAL A 1 88 ? 30.297 -15.743 -5.927 1.00 51.41 88 VAL A O 1
ATOM 712 N N . LEU A 1 89 ? 28.636 -15.228 -4.520 1.00 56.69 89 LEU A N 1
ATOM 713 C CA . LEU A 1 89 ? 29.529 -15.004 -3.368 1.00 56.69 89 LEU A CA 1
ATOM 714 C C . LEU A 1 89 ? 30.254 -16.292 -2.929 1.00 56.69 89 LEU A C 1
ATOM 716 O O . LEU A 1 89 ? 31.362 -16.215 -2.404 1.00 56.69 89 LEU A O 1
ATOM 720 N N . TYR A 1 90 ? 29.653 -17.466 -3.164 1.00 49.81 90 TYR A N 1
ATOM 721 C CA . TYR A 1 90 ? 30.247 -18.775 -2.880 1.00 49.81 90 TYR A CA 1
ATOM 722 C C . TYR A 1 90 ? 29.779 -19.831 -3.885 1.00 49.81 90 TYR A C 1
ATOM 724 O O . TYR A 1 90 ? 28.583 -20.087 -4.005 1.00 49.81 90 TYR A O 1
ATOM 732 N N . HIS A 1 91 ? 30.717 -20.502 -4.553 1.00 51.50 91 HIS A N 1
ATOM 733 C CA . HIS A 1 91 ? 30.426 -21.699 -5.338 1.00 51.50 91 HIS A CA 1
ATOM 734 C C . HIS A 1 91 ? 30.478 -22.929 -4.419 1.00 51.50 91 HIS A C 1
ATOM 736 O O . HIS A 1 91 ? 31.534 -23.254 -3.877 1.00 51.50 91 HIS A O 1
ATOM 742 N N . ILE A 1 92 ? 29.341 -23.594 -4.193 1.00 59.00 92 ILE A N 1
ATOM 743 C CA . ILE A 1 92 ? 29.299 -24.865 -3.458 1.00 59.00 92 ILE A CA 1
ATOM 744 C C . ILE A 1 92 ? 29.374 -25.992 -4.485 1.00 59.00 92 ILE A C 1
ATOM 746 O O . ILE A 1 92 ? 28.358 -26.407 -5.041 1.00 59.00 92 ILE A O 1
ATOM 750 N N . GLU A 1 93 ? 30.579 -26.501 -4.730 1.00 50.03 93 GLU A N 1
ATOM 751 C CA . GLU A 1 93 ? 30.747 -27.748 -5.471 1.00 50.03 93 GLU A CA 1
ATOM 752 C C . GLU A 1 93 ? 30.269 -28.912 -4.601 1.00 50.03 93 GLU A C 1
ATOM 754 O O . GLU A 1 93 ? 30.776 -29.167 -3.503 1.00 50.03 93 GLU A O 1
ATOM 759 N N . THR A 1 94 ? 29.266 -29.639 -5.085 1.00 52.09 94 THR A N 1
ATOM 760 C CA . THR A 1 94 ? 28.899 -30.912 -4.472 1.00 52.09 94 THR A CA 1
ATOM 761 C C . THR A 1 94 ? 29.965 -31.938 -4.836 1.00 52.09 94 THR A C 1
ATOM 763 O O . THR A 1 94 ? 30.171 -32.292 -5.993 1.00 52.09 94 THR A O 1
ATOM 766 N N . CYS A 1 95 ? 30.690 -32.408 -3.824 1.00 50.12 95 CYS A N 1
ATOM 767 C CA . CYS A 1 95 ? 31.691 -33.450 -3.987 1.00 50.12 95 CYS A CA 1
ATOM 768 C C . CYS A 1 95 ? 31.006 -34.766 -4.406 1.00 50.12 95 CYS A C 1
ATOM 770 O O . CYS A 1 95 ? 30.342 -35.418 -3.593 1.00 50.12 95 CYS A O 1
ATOM 772 N N . PHE A 1 96 ? 31.181 -35.155 -5.673 1.00 47.78 96 PHE A N 1
ATOM 773 C CA . PHE A 1 96 ? 30.582 -36.347 -6.295 1.00 47.78 96 PHE A CA 1
ATOM 774 C C . PHE A 1 96 ? 30.915 -37.674 -5.590 1.00 47.78 96 PHE A C 1
ATOM 776 O O . PHE A 1 96 ? 30.260 -38.684 -5.827 1.00 47.78 96 PHE A O 1
ATOM 783 N N . THR A 1 97 ? 31.909 -37.710 -4.700 1.00 52.28 97 THR A N 1
ATOM 784 C CA . THR A 1 97 ? 32.297 -38.932 -3.980 1.00 52.28 97 THR A CA 1
ATOM 785 C C . THR A 1 97 ? 31.446 -39.239 -2.750 1.00 52.28 97 THR A C 1
ATOM 787 O O . THR A 1 97 ? 31.527 -40.360 -2.251 1.00 52.28 97 THR A O 1
ATOM 790 N N . LYS A 1 98 ? 30.614 -38.310 -2.249 1.00 48.16 98 LYS A N 1
ATOM 791 C CA . LYS A 1 98 ? 29.809 -38.572 -1.036 1.00 48.16 98 LYS A CA 1
ATOM 792 C C . LYS A 1 98 ? 28.438 -39.202 -1.319 1.00 48.16 98 LYS A C 1
ATOM 794 O O . LYS A 1 98 ? 27.913 -39.898 -0.456 1.00 48.16 98 LYS A O 1
ATOM 799 N N . TYR A 1 99 ? 27.892 -39.017 -2.521 1.00 45.41 99 TYR A N 1
ATOM 800 C CA . TYR A 1 99 ? 26.615 -39.598 -2.952 1.00 45.41 99 TYR A CA 1
ATOM 801 C C . TYR A 1 99 ? 26.813 -40.254 -4.316 1.00 45.41 99 TYR A C 1
ATOM 803 O O . TYR A 1 99 ? 26.564 -39.656 -5.355 1.00 45.41 99 TYR A O 1
ATOM 811 N N . GLY A 1 100 ? 27.390 -41.454 -4.293 1.00 41.94 100 GLY A N 1
ATOM 812 C CA . GLY A 1 100 ? 27.860 -42.134 -5.488 1.00 41.94 100 GLY A CA 1
ATOM 813 C C . GLY A 1 100 ? 26.772 -42.427 -6.518 1.00 41.94 100 GLY A C 1
ATOM 814 O O . GLY A 1 100 ? 25.763 -43.054 -6.212 1.00 41.94 100 GLY A O 1
ATOM 815 N N . GLU A 1 101 ? 27.091 -42.126 -7.770 1.00 42.78 101 GLU A N 1
ATOM 816 C CA . GLU A 1 101 ? 26.786 -43.027 -8.872 1.00 42.78 101 GLU A CA 1
ATOM 817 C C . GLU A 1 101 ? 28.104 -43.664 -9.322 1.00 42.78 101 GLU A C 1
ATOM 819 O O . GLU A 1 101 ? 28.975 -43.019 -9.907 1.00 42.78 101 GLU A O 1
ATOM 824 N N . ASN A 1 102 ? 28.256 -44.956 -9.015 1.00 52.91 102 ASN A N 1
ATOM 825 C CA . ASN A 1 102 ? 29.217 -45.858 -9.650 1.00 52.91 102 ASN A CA 1
ATOM 826 C C . ASN A 1 102 ? 28.855 -45.994 -11.142 1.00 52.91 102 ASN A C 1
ATOM 828 O O . ASN A 1 102 ? 28.392 -47.044 -11.579 1.00 52.91 102 ASN A O 1
ATOM 832 N N . SER A 1 103 ? 29.006 -44.932 -11.930 1.00 60.72 103 SER A N 1
ATOM 833 C CA . SER A 1 103 ? 28.887 -45.037 -13.379 1.00 60.72 103 SER A CA 1
ATOM 834 C C . SER A 1 103 ? 30.188 -45.608 -13.945 1.00 60.72 103 SER A C 1
ATOM 836 O O . SER A 1 103 ? 31.294 -45.238 -13.530 1.00 60.72 103 SER A O 1
ATOM 838 N N . ASP A 1 104 ? 30.071 -46.540 -14.894 1.00 60.19 104 ASP A N 1
ATOM 839 C CA . ASP A 1 104 ? 31.225 -47.154 -15.562 1.00 60.19 104 ASP A CA 1
ATOM 840 C C . ASP A 1 104 ? 32.142 -46.102 -16.207 1.00 60.19 104 ASP A C 1
ATOM 842 O O . ASP A 1 104 ? 33.356 -46.292 -16.290 1.00 60.19 104 ASP A O 1
ATOM 846 N N . THR A 1 105 ? 31.590 -44.945 -16.575 1.00 60.19 105 THR A N 1
ATOM 847 C CA . THR A 1 105 ? 32.305 -43.760 -17.058 1.00 60.19 105 THR A CA 1
ATOM 848 C C . THR A 1 105 ? 33.290 -43.203 -16.032 1.00 60.19 105 THR A C 1
ATOM 850 O O . THR A 1 105 ? 34.462 -43.018 -16.362 1.00 60.19 105 THR A O 1
ATOM 853 N N . VAL A 1 106 ? 32.874 -43.003 -14.775 1.00 60.59 106 VAL A N 1
ATOM 854 C CA . VAL A 1 106 ? 33.770 -42.515 -13.708 1.00 60.59 106 VAL A CA 1
ATOM 855 C C . VAL A 1 106 ? 34.846 -43.554 -13.403 1.00 60.59 106 VAL A C 1
ATOM 857 O O . VAL A 1 106 ? 36.019 -43.218 -13.247 1.00 60.59 106 VAL A O 1
ATOM 860 N N . ARG A 1 107 ? 34.478 -44.840 -13.397 1.00 60.19 107 ARG A N 1
ATOM 861 C CA . ARG A 1 107 ? 35.421 -45.940 -13.154 1.00 60.19 107 ARG A CA 1
ATOM 862 C C . ARG A 1 107 ? 36.481 -46.061 -14.251 1.00 60.19 107 ARG A C 1
ATOM 864 O O . ARG A 1 107 ? 37.626 -46.400 -13.954 1.00 60.19 107 ARG A O 1
ATOM 871 N N . THR A 1 108 ? 36.107 -45.799 -15.501 1.00 66.25 108 THR A N 1
ATOM 872 C CA . THR A 1 108 ? 37.019 -45.845 -16.653 1.00 66.25 108 THR A CA 1
ATOM 873 C C . THR A 1 108 ? 37.969 -44.649 -16.638 1.00 66.25 108 THR A C 1
ATOM 875 O O . THR A 1 108 ? 39.177 -44.846 -16.723 1.00 66.25 108 THR A O 1
ATOM 878 N N . ALA A 1 109 ? 37.459 -43.441 -16.374 1.00 64.81 109 ALA A N 1
ATOM 879 C CA . ALA A 1 109 ? 38.283 -42.237 -16.239 1.00 64.81 109 ALA A CA 1
ATOM 880 C C . ALA A 1 109 ? 39.328 -42.354 -15.111 1.00 64.81 109 ALA A C 1
ATOM 882 O O . ALA A 1 109 ? 40.476 -41.938 -15.265 1.00 64.81 109 ALA A O 1
ATOM 883 N N . LEU A 1 110 ? 38.958 -42.976 -13.986 1.00 63.19 110 LEU A N 1
ATOM 884 C CA . LEU A 1 110 ? 39.873 -43.199 -12.863 1.00 63.19 110 LEU A CA 1
ATOM 885 C C . LEU A 1 110 ? 40.956 -44.240 -13.191 1.00 63.19 110 LEU A C 1
ATOM 887 O O . LEU A 1 110 ? 42.114 -44.060 -12.819 1.00 63.19 110 LEU A O 1
ATOM 891 N N . LYS A 1 111 ? 40.608 -45.302 -13.932 1.00 69.50 111 LYS A N 1
ATOM 892 C CA . LYS A 1 111 ? 41.588 -46.281 -14.434 1.00 69.50 111 LYS A CA 1
ATOM 893 C C . LYS A 1 111 ? 42.585 -45.649 -15.403 1.00 69.50 111 LYS A C 1
ATOM 895 O O . LYS A 1 111 ? 43.767 -45.974 -15.327 1.00 69.50 111 LYS A O 1
ATOM 900 N N . ASP A 1 112 ? 42.128 -44.762 -16.280 1.00 69.38 112 ASP A N 1
ATOM 901 C CA . ASP A 1 112 ? 42.999 -44.090 -17.244 1.00 69.38 112 ASP A CA 1
ATOM 902 C C . ASP A 1 112 ? 43.947 -43.098 -16.558 1.00 69.38 112 ASP A C 1
ATOM 904 O O . ASP A 1 112 ? 45.145 -43.118 -16.837 1.00 69.38 112 ASP A O 1
ATOM 908 N N . MET A 1 113 ? 43.467 -42.332 -15.570 1.00 62.69 113 MET A N 1
ATOM 909 C CA . MET A 1 113 ? 44.334 -41.475 -14.748 1.00 62.69 113 MET A CA 1
ATOM 910 C C . MET A 1 113 ? 45.382 -42.266 -13.959 1.00 62.69 113 MET A C 1
ATOM 912 O O . MET A 1 113 ? 46.525 -41.836 -13.846 1.00 62.69 113 MET A O 1
ATOM 916 N N . MET A 1 114 ? 45.032 -43.435 -13.416 1.00 59.09 114 MET A N 1
ATOM 917 C CA . MET A 1 114 ? 46.008 -44.263 -12.698 1.00 59.09 114 MET A CA 1
ATOM 918 C C . MET A 1 114 ? 47.058 -44.886 -13.626 1.00 59.09 114 MET A C 1
ATOM 920 O O . MET A 1 114 ? 48.187 -45.106 -13.198 1.00 59.09 114 MET A O 1
ATOM 924 N N . ARG A 1 115 ? 46.718 -45.146 -14.894 1.00 58.56 115 ARG A N 1
ATOM 925 C CA . ARG A 1 115 ? 47.668 -45.649 -15.899 1.00 58.56 115 ARG A CA 1
ATOM 926 C C . ARG A 1 115 ? 48.657 -44.589 -16.375 1.00 58.56 115 ARG A C 1
ATOM 928 O O . ARG A 1 115 ? 49.756 -44.961 -16.752 1.00 58.56 115 ARG A O 1
ATOM 935 N N . SER A 1 116 ? 48.305 -43.303 -16.339 1.00 53.75 116 SER A N 1
ATOM 936 C CA . SER A 1 116 ? 49.224 -42.214 -16.709 1.00 53.75 116 SER A CA 1
ATOM 937 C C . SER A 1 116 ? 50.242 -41.848 -15.621 1.00 53.75 116 SER A C 1
ATOM 939 O O . SER A 1 116 ? 51.085 -40.986 -15.847 1.00 53.75 116 SER A O 1
ATOM 941 N N . VAL A 1 117 ? 50.143 -42.457 -14.434 1.00 50.88 117 VAL A N 1
ATOM 942 C CA . VAL A 1 117 ? 51.036 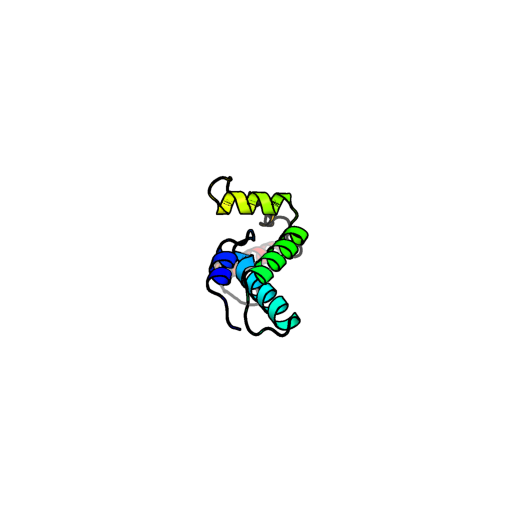-42.213 -13.283 1.00 50.88 117 VAL A CA 1
ATOM 943 C C . VAL A 1 117 ? 52.026 -43.379 -13.073 1.00 50.88 117 VAL A C 1
ATOM 945 O O . VAL A 1 117 ? 52.836 -43.340 -12.149 1.00 50.88 117 VAL A O 1
ATOM 948 N N . CYS A 1 118 ? 52.005 -44.404 -13.936 1.00 43.16 118 CYS A N 1
ATOM 949 C CA . CYS A 1 118 ? 53.004 -45.478 -13.982 1.00 43.16 118 CYS A CA 1
ATOM 950 C C . CYS A 1 118 ? 53.845 -45.402 -15.256 1.00 43.16 118 CYS A C 1
ATOM 952 O O . CYS A 1 118 ? 53.252 -45.203 -16.338 1.00 43.16 118 CYS A O 1
#

Foldseek 3Di:
DAEDPVLVVLLVLQLDPPVCSVVLVVQQVVVCVVVVHPYRDNVSSVVSSVVVCVVVDVVSSVQSNCVSVVNHDDPDPPPVVPPPPPPDPDDDDDDQVVPDDPDVVVVVVVVVVVVVVD

pLDDT: mean 77.46, std 19.19, range [41.94, 97.75]

Sequence (118 aa):
MVWDTDAEEALAQLPVPLIMQPYARIYAEKIARHRKSDRVTREMLVETEKAYAQFMGREKTEQLRAFLAGTGPPPALEDELFFTDNNVLYHIETCFTKYGENSDTVRTALKDMMRSVC